Protein AF-A0A1V1STG7-F1 (afdb_monomer_lite)

Radius of gyration: 26.13 Å; chains: 1; bounding box: 53×30×73 Å

Secondary structure (DSSP, 8-state):
-----TT-TT------THHHHHHHHHHHHHHHHIIIIIHHHHHHHHHHHHTTS-TT---SSPP-TTTTTT---GGGT--SS--HHHHHHTS-HHHHHHHHHHHHHHHHHHHHHHHHHHHHHHHHHHHHHHHS--GGG-

pLDDT: mean 75.92, std 12.18, range [45.34, 95.81]

Structure (mmCIF, N/CA/C/O backbone):
data_AF-A0A1V1STG7-F1
#
_entry.id   AF-A0A1V1STG7-F1
#
loop_
_atom_site.group_PDB
_atom_site.id
_atom_site.type_symbol
_atom_site.label_atom_id
_atom_site.label_alt_id
_atom_site.label_comp_id
_atom_site.label_asym_id
_atom_site.label_entity_id
_atom_site.label_seq_id
_atom_site.pdbx_PDB_ins_code
_atom_site.Cartn_x
_atom_site.Cartn_y
_atom_site.Cartn_z
_atom_site.occupancy
_atom_site.B_iso_or_equiv
_atom_site.auth_seq_id
_atom_site.auth_comp_id
_atom_site.auth_asym_id
_atom_site.auth_atom_id
_atom_site.pdbx_PDB_model_num
ATOM 1 N N . MET A 1 1 ? -6.605 -3.778 -31.158 1.00 55.03 1 MET A N 1
ATOM 2 C CA . MET A 1 1 ? -6.316 -5.018 -30.406 1.00 55.03 1 MET A CA 1
ATOM 3 C C . MET A 1 1 ? -6.325 -6.124 -31.440 1.00 55.03 1 MET A C 1
ATOM 5 O O . MET A 1 1 ? -7.404 -6.460 -31.902 1.00 55.03 1 MET A O 1
ATOM 9 N N . ASN A 1 2 ? -5.156 -6.566 -31.910 1.00 59.66 2 ASN A N 1
ATOM 10 C CA . ASN A 1 2 ? -5.096 -7.692 -32.843 1.00 59.66 2 ASN A CA 1
ATOM 11 C C . ASN A 1 2 ? -5.364 -8.954 -32.029 1.00 59.66 2 ASN A C 1
ATOM 13 O O . ASN A 1 2 ? -4.538 -9.385 -31.228 1.00 59.66 2 ASN A O 1
ATOM 17 N N . ILE A 1 3 ? -6.596 -9.432 -32.138 1.00 66.31 3 ILE A N 1
ATOM 18 C CA . ILE A 1 3 ? -7.047 -10.690 -31.562 1.00 66.31 3 ILE A CA 1
ATOM 19 C C . ILE A 1 3 ? -6.341 -11.778 -32.371 1.00 66.31 3 ILE A C 1
ATOM 21 O O . ILE A 1 3 ? -6.249 -11.651 -33.589 1.00 66.31 3 ILE A O 1
ATOM 25 N N . TRP A 1 4 ? -5.794 -12.793 -31.701 1.00 62.25 4 TRP A N 1
ATOM 26 C CA . TRP A 1 4 ? -5.166 -13.931 -32.371 1.00 62.25 4 TRP A CA 1
ATOM 27 C C . TRP A 1 4 ? -6.142 -14.502 -33.409 1.00 62.25 4 TRP A C 1
ATOM 29 O O . TRP A 1 4 ? -7.223 -14.958 -33.033 1.00 62.25 4 TRP A O 1
ATOM 39 N N . ASP A 1 5 ? -5.791 -14.400 -34.695 1.00 70.94 5 ASP A N 1
ATOM 40 C CA . ASP A 1 5 ? -6.588 -14.947 -35.789 1.00 70.94 5 ASP A CA 1
ATOM 41 C C . ASP A 1 5 ? -6.142 -16.399 -36.020 1.00 70.94 5 ASP A C 1
ATOM 43 O O . ASP A 1 5 ? -5.004 -16.630 -36.441 1.00 70.94 5 ASP A O 1
ATOM 47 N N . PRO A 1 6 ? -7.008 -17.398 -35.768 1.00 75.00 6 PRO A N 1
ATOM 48 C CA . PRO A 1 6 ? -6.681 -18.802 -36.003 1.00 75.00 6 PRO A CA 1
ATOM 49 C C . PRO A 1 6 ? -6.309 -19.104 -37.463 1.00 75.00 6 PRO A C 1
ATOM 51 O O . PRO A 1 6 ? -5.743 -20.160 -37.743 1.00 75.00 6 PRO A O 1
ATOM 54 N N . LYS A 1 7 ? -6.659 -18.212 -38.401 1.00 75.94 7 LYS A N 1
ATOM 55 C CA . LYS A 1 7 ? -6.378 -18.356 -39.834 1.00 75.94 7 LYS A CA 1
ATOM 56 C C . LYS A 1 7 ? -4.971 -17.903 -40.221 1.00 75.94 7 LYS A C 1
ATOM 58 O O . LYS A 1 7 ? -4.484 -18.319 -41.269 1.00 75.94 7 LYS A O 1
ATOM 63 N N . GLU A 1 8 ? -4.302 -17.121 -39.377 1.00 74.25 8 GLU A N 1
ATOM 64 C CA . GLU A 1 8 ? -2.944 -16.621 -39.614 1.00 74.25 8 GLU A CA 1
ATOM 65 C C . GLU A 1 8 ? -2.027 -16.943 -38.418 1.00 74.25 8 GLU A C 1
ATOM 67 O O . GLU A 1 8 ? -1.583 -16.057 -37.685 1.00 74.25 8 GLU A O 1
ATOM 72 N N . PRO A 1 9 ? -1.684 -18.230 -38.203 1.00 71.44 9 PRO A N 1
ATOM 73 C CA . PRO A 1 9 ? -0.965 -18.672 -37.004 1.00 71.44 9 PRO A CA 1
ATOM 74 C C . PRO A 1 9 ? 0.459 -18.105 -36.877 1.00 71.44 9 PRO A C 1
ATOM 76 O O . PRO A 1 9 ? 1.040 -18.164 -35.797 1.00 71.44 9 PRO A O 1
ATOM 79 N N . ASN A 1 10 ? 1.021 -17.556 -37.960 1.00 73.50 10 ASN A N 1
ATOM 80 C CA . ASN A 1 10 ? 2.377 -17.003 -37.998 1.00 73.50 10 ASN A CA 1
ATOM 81 C C . ASN A 1 10 ? 2.454 -15.495 -37.716 1.00 73.50 10 ASN A C 1
ATOM 83 O O . ASN A 1 10 ? 3.555 -14.943 -37.675 1.00 73.50 10 ASN A O 1
ATOM 87 N N . THR A 1 11 ? 1.329 -14.806 -37.517 1.00 71.75 11 THR A N 1
ATOM 88 C CA . THR A 1 11 ? 1.360 -13.393 -37.128 1.00 71.75 11 THR A CA 1
ATOM 89 C C . THR A 1 11 ? 1.436 -13.283 -35.611 1.00 71.75 11 THR A C 1
ATOM 91 O O . THR A 1 11 ? 0.475 -13.579 -34.900 1.00 71.75 11 THR A O 1
ATOM 94 N N . LEU A 1 12 ? 2.594 -12.866 -35.095 1.00 67.69 12 LEU A N 1
ATOM 95 C CA . LEU A 1 12 ? 2.730 -12.546 -33.678 1.00 67.69 12 LEU A CA 1
ATOM 96 C C . LEU A 1 12 ? 1.974 -11.240 -33.373 1.00 67.69 12 LEU A C 1
ATOM 98 O O . LEU A 1 12 ? 2.045 -10.301 -34.175 1.00 67.69 12 LEU A O 1
ATOM 102 N N . PRO A 1 13 ? 1.275 -11.140 -32.226 1.00 67.44 13 PRO A N 1
ATOM 103 C CA . PRO A 1 13 ? 0.628 -9.903 -31.810 1.00 67.44 13 PRO A CA 1
ATOM 104 C C . PRO A 1 13 ? 1.674 -8.788 -31.728 1.00 67.44 13 PRO A C 1
ATOM 106 O O . PRO A 1 13 ? 2.581 -8.831 -30.897 1.00 67.44 13 PRO A O 1
ATOM 109 N N . GLN A 1 14 ? 1.581 -7.802 -32.618 1.00 69.25 14 GLN A N 1
ATOM 110 C CA . GLN A 1 14 ? 2.518 -6.685 -32.610 1.00 69.25 14 GLN A CA 1
ATOM 111 C C . GLN A 1 14 ? 2.223 -5.771 -31.418 1.00 69.25 14 GLN A C 1
ATOM 113 O O . GLN A 1 14 ? 1.078 -5.362 -31.211 1.00 69.25 14 GLN A O 1
ATOM 118 N N . TYR A 1 15 ? 3.264 -5.460 -30.639 1.00 64.69 15 TYR A N 1
ATOM 119 C CA . TYR A 1 15 ? 3.195 -4.530 -29.514 1.00 64.69 15 TYR A CA 1
ATOM 120 C C . TYR A 1 15 ? 2.749 -3.153 -30.013 1.00 64.69 15 TYR A C 1
ATOM 122 O O . TYR A 1 15 ? 3.495 -2.459 -30.706 1.00 64.69 15 TYR A O 1
ATOM 130 N N . ASN A 1 16 ? 1.523 -2.761 -29.670 1.00 72.56 16 ASN A N 1
ATOM 131 C CA . ASN A 1 16 ? 1.008 -1.441 -29.992 1.00 72.56 16 ASN A CA 1
ATOM 132 C C . ASN A 1 16 ? 1.249 -0.494 -28.807 1.00 72.56 16 ASN A C 1
ATOM 134 O O . ASN A 1 16 ? 1.033 -0.866 -27.654 1.00 72.56 16 ASN A O 1
ATOM 138 N N . LYS A 1 17 ? 1.657 0.755 -29.069 1.00 68.81 17 LYS A N 1
ATOM 139 C CA . LYS A 1 17 ? 1.912 1.761 -28.016 1.00 68.81 17 LYS A CA 1
ATOM 140 C C . LYS A 1 17 ? 0.677 2.022 -27.141 1.00 68.81 17 LYS A C 1
ATOM 142 O O . LYS A 1 17 ? 0.828 2.352 -25.966 1.00 68.81 17 LYS A O 1
ATOM 147 N N . ASP A 1 18 ? -0.521 1.791 -27.677 1.00 72.25 18 ASP A N 1
ATOM 148 C CA . ASP A 1 18 ? -1.789 1.895 -26.943 1.00 72.25 18 ASP A CA 1
ATOM 149 C C . ASP A 1 18 ? -1.939 0.854 -25.812 1.00 72.25 18 ASP A C 1
ATOM 151 O O . ASP A 1 18 ? -2.729 1.052 -24.887 1.00 72.25 18 ASP A O 1
ATOM 155 N N . ASP A 1 19 ? -1.173 -0.245 -25.826 1.00 73.62 19 ASP A N 1
ATOM 156 C CA . ASP A 1 19 ? -1.215 -1.260 -24.764 1.00 73.62 19 ASP A CA 1
ATOM 157 C C . ASP A 1 19 ? -0.445 -0.835 -23.501 1.00 73.62 19 ASP A C 1
ATOM 159 O O . ASP A 1 19 ? -0.771 -1.291 -22.401 1.00 73.62 19 ASP A O 1
ATOM 163 N N . ALA A 1 20 ? 0.495 0.115 -23.606 1.00 80.69 20 ALA A N 1
ATOM 164 C CA . ALA A 1 20 ? 1.194 0.672 -22.444 1.00 80.69 20 ALA A CA 1
ATOM 165 C C . ALA A 1 20 ? 0.224 1.368 -21.470 1.00 80.69 20 ALA A C 1
ATOM 167 O O . ALA A 1 20 ? 0.356 1.243 -20.250 1.00 80.69 20 ALA A O 1
ATOM 168 N N . TRP A 1 21 ? -0.802 2.044 -22.000 1.00 84.56 21 TRP A N 1
ATOM 169 C CA . TRP A 1 21 ? -1.848 2.671 -21.189 1.00 84.56 21 TRP A CA 1
ATOM 170 C C . TRP A 1 21 ? -2.683 1.640 -20.425 1.00 84.56 21 TRP A C 1
ATOM 172 O O . TRP A 1 21 ? -2.991 1.840 -19.251 1.00 84.56 21 TRP A O 1
ATOM 182 N N . LYS A 1 22 ? -3.005 0.500 -21.050 1.00 83.75 22 LYS A N 1
ATOM 183 C CA . LYS A 1 22 ? -3.698 -0.600 -20.360 1.00 83.75 22 LYS A CA 1
ATOM 184 C C . LYS A 1 22 ? -2.842 -1.166 -19.234 1.00 83.75 22 LYS A C 1
AT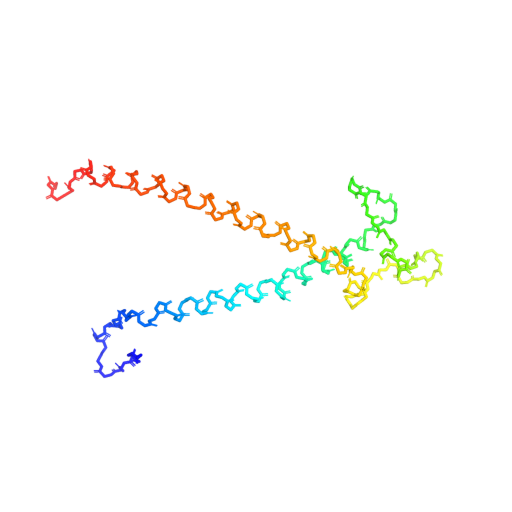OM 186 O O . LYS A 1 22 ? -3.369 -1.411 -18.154 1.00 83.75 22 LYS A O 1
ATOM 191 N N . GLY A 1 23 ? -1.535 -1.317 -19.458 1.00 85.19 23 GLY A N 1
ATOM 192 C CA . GLY A 1 23 ? -0.587 -1.718 -18.417 1.00 85.19 23 GLY A CA 1
ATOM 193 C C . GLY A 1 23 ? -0.604 -0.764 -17.221 1.00 85.19 23 GLY A C 1
ATOM 194 O O . GLY A 1 23 ? -0.722 -1.208 -16.080 1.00 85.19 23 GLY A O 1
ATOM 195 N N . LEU A 1 24 ? -0.589 0.548 -17.476 1.00 87.62 24 LEU A N 1
ATOM 196 C CA . LEU A 1 24 ? -0.712 1.563 -16.426 1.00 87.62 24 LEU A CA 1
ATOM 197 C C . LEU A 1 24 ? -2.049 1.460 -15.674 1.00 87.62 24 LEU A C 1
ATOM 199 O O . LEU A 1 24 ? -2.084 1.571 -14.450 1.00 87.62 24 LEU A O 1
ATOM 203 N N . LEU A 1 25 ? -3.147 1.211 -16.388 1.00 89.88 25 LEU A N 1
ATOM 204 C CA . LEU A 1 25 ? -4.488 1.092 -15.811 1.00 89.88 25 LEU A CA 1
ATOM 205 C C . LEU A 1 25 ? -4.619 -0.157 -14.922 1.00 89.88 25 LEU A C 1
ATOM 207 O O . LEU A 1 25 ? -5.167 -0.087 -13.819 1.00 89.88 25 LEU A O 1
ATOM 211 N N . VAL A 1 26 ? -4.053 -1.285 -15.359 1.00 90.50 26 VAL A N 1
ATOM 212 C CA . VAL A 1 26 ? -3.964 -2.517 -14.561 1.00 90.50 26 VAL A CA 1
ATOM 213 C C . VAL A 1 26 ? -3.112 -2.284 -13.314 1.00 90.50 26 VAL A C 1
ATOM 215 O O . VAL A 1 26 ? -3.534 -2.650 -12.218 1.00 90.50 26 VAL A O 1
ATOM 218 N N . LEU A 1 27 ? -1.961 -1.618 -13.450 1.00 88.88 27 LEU A N 1
ATOM 219 C CA . LEU A 1 27 ? -1.090 -1.282 -12.322 1.00 88.88 27 LEU A CA 1
ATOM 220 C C . LEU A 1 27 ? -1.814 -0.402 -11.290 1.00 88.88 27 LEU A C 1
ATOM 222 O O . LEU A 1 27 ? -1.795 -0.704 -10.098 1.00 88.88 27 LEU A O 1
ATOM 226 N N . LEU A 1 28 ? -2.498 0.657 -11.735 1.00 88.88 28 LEU A N 1
ATOM 227 C CA . LEU A 1 28 ? -3.270 1.540 -10.855 1.00 88.88 28 LEU A CA 1
ATOM 228 C C . LEU A 1 28 ? -4.397 0.794 -10.136 1.00 88.88 28 LEU A C 1
ATOM 230 O O . LEU A 1 28 ? -4.631 1.008 -8.944 1.00 88.88 28 LEU A O 1
ATOM 234 N N . THR A 1 29 ? -5.074 -0.109 -10.843 1.00 90.38 29 THR A N 1
ATOM 235 C CA . THR A 1 29 ? -6.131 -0.941 -10.262 1.00 90.38 29 THR A CA 1
ATOM 236 C C . THR A 1 29 ? -5.558 -1.885 -9.206 1.00 90.38 29 THR A C 1
ATOM 238 O O . THR A 1 29 ? -6.089 -1.956 -8.098 1.00 90.38 29 THR A O 1
ATOM 241 N N . ALA A 1 30 ? -4.434 -2.547 -9.495 1.00 87.75 30 ALA A N 1
ATOM 242 C CA . ALA A 1 30 ? -3.743 -3.418 -8.548 1.00 87.75 30 ALA A CA 1
ATOM 243 C C . ALA A 1 30 ? -3.305 -2.655 -7.287 1.00 87.75 30 ALA A C 1
ATOM 245 O O . ALA A 1 30 ? -3.555 -3.116 -6.173 1.00 87.75 30 ALA A O 1
ATOM 246 N N . LEU A 1 31 ? -2.735 -1.455 -7.440 1.00 85.69 31 LEU A N 1
ATOM 247 C CA . LEU A 1 31 ? -2.361 -0.598 -6.309 1.00 85.69 31 LEU A CA 1
ATOM 248 C C . LEU A 1 31 ? -3.577 -0.176 -5.477 1.00 85.69 31 LEU A C 1
ATOM 250 O O . LEU A 1 31 ? -3.521 -0.186 -4.248 1.00 85.69 31 LEU A O 1
ATOM 254 N N . THR A 1 32 ? -4.691 0.148 -6.131 1.00 84.06 32 THR A N 1
ATOM 255 C CA . THR A 1 32 ? -5.940 0.506 -5.447 1.00 84.06 32 THR A CA 1
ATOM 256 C C . THR A 1 32 ? -6.451 -0.667 -4.612 1.00 84.06 32 THR A C 1
ATOM 258 O O . THR A 1 32 ? -6.727 -0.508 -3.424 1.00 84.06 32 THR A O 1
ATOM 261 N N . VAL A 1 33 ? -6.509 -1.869 -5.186 1.00 86.19 33 VAL A N 1
ATOM 262 C CA . VAL A 1 33 ? -6.904 -3.082 -4.454 1.00 86.19 33 VAL A CA 1
ATOM 263 C C . VAL A 1 33 ? -5.940 -3.359 -3.297 1.00 86.19 33 VAL A C 1
ATOM 265 O O . VAL A 1 33 ? -6.376 -3.654 -2.183 1.00 86.19 33 VAL A O 1
ATOM 268 N N . GLN A 1 34 ? -4.635 -3.195 -3.505 1.00 82.44 34 GLN A N 1
ATOM 269 C CA . GLN A 1 34 ? -3.644 -3.402 -2.454 1.00 82.44 34 GLN A CA 1
ATOM 270 C C . GLN A 1 34 ? -3.885 -2.478 -1.250 1.00 82.44 34 GLN A C 1
ATOM 272 O O . GLN A 1 34 ? -3.912 -2.939 -0.108 1.00 82.44 34 GLN A O 1
ATOM 277 N N . VAL A 1 35 ? -4.099 -1.182 -1.492 1.00 79.56 35 VAL A N 1
ATOM 278 C CA . VAL A 1 35 ? -4.255 -0.178 -0.428 1.00 79.56 35 VAL A CA 1
ATOM 279 C C . VAL A 1 35 ? -5.620 -0.268 0.258 1.00 79.56 35 VAL A C 1
ATOM 281 O O . VAL A 1 35 ? -5.691 -0.127 1.477 1.00 79.56 35 VAL A O 1
ATOM 284 N N . PHE A 1 36 ? -6.698 -0.503 -0.494 1.00 78.44 36 PHE A N 1
ATOM 285 C CA . PHE A 1 36 ? -8.067 -0.449 0.036 1.00 78.44 36 PHE A CA 1
ATOM 286 C C . PHE A 1 36 ? -8.636 -1.797 0.486 1.00 78.44 36 PHE A C 1
ATOM 288 O O . PHE A 1 36 ? -9.596 -1.809 1.254 1.00 78.44 36 PHE A O 1
ATOM 295 N N . LEU A 1 37 ? -8.073 -2.923 0.042 1.00 80.25 37 LEU A N 1
ATOM 296 C CA . LEU A 1 37 ? -8.542 -4.263 0.413 1.00 80.25 37 LEU A CA 1
ATOM 297 C C . LEU A 1 37 ? -7.474 -5.057 1.157 1.00 80.25 37 LEU A C 1
ATOM 299 O O . LEU A 1 37 ? -7.727 -5.514 2.271 1.00 80.25 37 LEU A O 1
ATOM 303 N N . VAL A 1 38 ? -6.276 -5.201 0.588 1.00 83.25 38 VAL A N 1
ATOM 304 C CA . VAL A 1 38 ? -5.258 -6.116 1.134 1.00 83.25 38 VAL A CA 1
ATOM 305 C C . VAL A 1 38 ? -4.676 -5.605 2.448 1.00 83.25 38 VAL A C 1
ATOM 307 O O . VAL A 1 38 ? -4.809 -6.276 3.472 1.00 83.25 38 VAL A O 1
ATOM 310 N N . VAL A 1 39 ? -4.092 -4.401 2.442 1.00 83.94 39 VAL A N 1
ATOM 311 C CA . VAL A 1 39 ? -3.532 -3.762 3.646 1.00 83.94 39 VAL A CA 1
ATOM 312 C C . VAL A 1 39 ? -4.534 -3.769 4.800 1.00 83.94 39 VAL A C 1
ATOM 314 O O . VAL A 1 39 ? -4.180 -4.210 5.896 1.00 83.94 39 VAL A O 1
ATOM 317 N N . PRO A 1 40 ? -5.790 -3.330 4.608 1.00 79.06 40 PRO A N 1
ATOM 318 C CA . PRO A 1 40 ? -6.675 -3.205 5.739 1.00 79.06 40 PRO A CA 1
ATOM 319 C C . PRO A 1 40 ? -7.215 -4.551 6.234 1.00 79.06 40 PRO A C 1
ATOM 321 O O . PRO A 1 40 ? -7.386 -4.720 7.441 1.00 79.06 40 PRO A O 1
ATOM 324 N N . THR A 1 41 ? -7.364 -5.543 5.355 1.00 82.88 41 THR A N 1
ATOM 325 C CA . THR A 1 41 ? -7.669 -6.924 5.7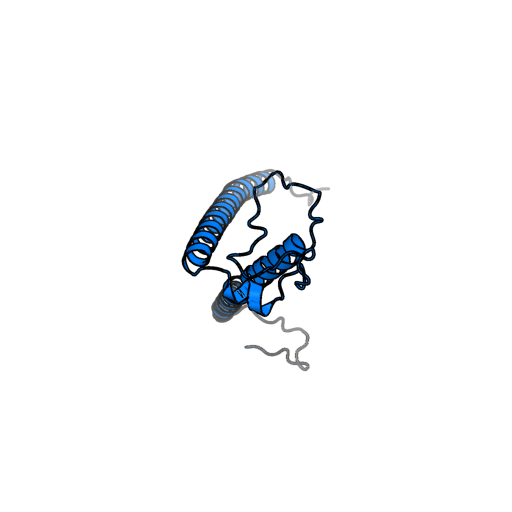61 1.00 82.88 41 THR A CA 1
ATOM 326 C C . THR A 1 41 ? -6.542 -7.516 6.606 1.00 82.88 41 THR A C 1
ATOM 328 O O . THR A 1 41 ? -6.806 -8.097 7.657 1.00 82.88 41 THR A O 1
ATOM 331 N N . GLN A 1 42 ? -5.281 -7.323 6.204 1.00 84.06 42 GLN A N 1
ATOM 332 C CA . GLN A 1 42 ? -4.123 -7.819 6.954 1.00 84.06 42 GLN A CA 1
ATOM 333 C C . GLN A 1 42 ? -4.030 -7.205 8.353 1.00 84.06 42 GLN A C 1
ATOM 335 O O . GLN A 1 42 ? -3.750 -7.921 9.313 1.00 84.06 42 GLN A O 1
ATOM 340 N N . VAL A 1 43 ? -4.311 -5.904 8.487 1.00 82.06 43 VAL A N 1
ATOM 341 C CA . VAL A 1 43 ? -4.322 -5.206 9.785 1.00 82.06 43 VAL A CA 1
ATOM 342 C C . VAL A 1 43 ? -5.407 -5.751 10.709 1.00 82.06 43 VAL A C 1
ATOM 344 O O . VAL A 1 43 ? -5.158 -5.947 11.898 1.00 82.06 43 VAL A O 1
ATOM 347 N N . ILE A 1 44 ? -6.612 -6.014 10.190 1.00 80.06 44 ILE A N 1
ATOM 348 C CA . ILE A 1 44 ? -7.656 -6.643 11.006 1.00 80.06 44 ILE A CA 1
ATOM 349 C C . ILE A 1 44 ? -7.227 -8.044 11.428 1.00 80.06 44 ILE A C 1
ATOM 351 O O . ILE A 1 44 ? -7.356 -8.391 12.597 1.00 80.06 44 ILE A O 1
ATOM 355 N N . LEU A 1 45 ? -6.728 -8.842 10.485 1.00 84.12 45 LEU A N 1
ATOM 356 C CA . LEU A 1 45 ? -6.361 -10.228 10.735 1.00 84.12 45 LEU A CA 1
ATOM 357 C C . LEU A 1 45 ? -5.280 -10.320 11.817 1.00 84.12 45 LEU A C 1
ATOM 359 O O . LEU A 1 45 ? -5.448 -11.064 12.777 1.00 84.12 45 LEU A O 1
ATOM 363 N N . THR A 1 46 ? -4.231 -9.499 11.720 1.00 82.44 46 THR A N 1
ATOM 364 C CA . THR A 1 46 ? -3.188 -9.414 12.757 1.00 82.44 46 THR A CA 1
ATOM 365 C C . THR A 1 46 ? -3.740 -8.941 14.099 1.00 82.44 46 THR A C 1
ATOM 367 O O . THR A 1 46 ? -3.322 -9.453 15.131 1.00 82.44 46 THR A O 1
ATOM 370 N N . ARG A 1 47 ? -4.717 -8.024 14.124 1.00 78.94 47 ARG A N 1
ATOM 371 C CA . ARG A 1 47 ? -5.397 -7.618 15.369 1.00 78.94 47 ARG A CA 1
ATOM 372 C C . ARG A 1 47 ? -6.223 -8.736 15.998 1.00 78.94 47 ARG A C 1
ATOM 374 O O . ARG A 1 47 ? -6.180 -8.895 17.212 1.00 78.94 47 ARG A O 1
ATOM 381 N N . VAL A 1 48 ? -6.961 -9.500 15.196 1.00 77.69 48 VAL A N 1
ATOM 382 C CA . VAL A 1 48 ? -7.735 -10.655 15.676 1.00 77.69 48 VAL A CA 1
ATOM 383 C C . VAL A 1 48 ? -6.788 -11.738 16.194 1.00 77.69 48 VAL A C 1
ATOM 385 O O . VAL A 1 48 ? -6.985 -12.245 17.291 1.00 77.69 48 VAL A O 1
ATOM 388 N N . GLN A 1 49 ? -5.714 -12.034 15.463 1.00 82.12 49 GLN A N 1
ATOM 389 C CA . GLN A 1 49 ? -4.681 -12.980 15.895 1.00 82.12 49 GLN A CA 1
ATOM 390 C C . GLN A 1 49 ? -4.015 -12.550 17.203 1.00 82.12 49 GLN A C 1
ATOM 392 O O . GLN A 1 49 ? -3.862 -13.366 18.103 1.00 82.12 49 GLN A O 1
ATOM 397 N N . ALA A 1 50 ? -3.697 -11.263 17.347 1.00 77.19 50 ALA A N 1
ATOM 398 C CA . ALA A 1 50 ? -3.144 -10.726 18.585 1.00 77.19 50 ALA A CA 1
ATOM 399 C C . ALA A 1 50 ? -4.128 -10.799 19.769 1.00 77.19 50 ALA A C 1
ATOM 401 O O . ALA A 1 50 ? -3.686 -10.814 20.911 1.00 77.19 50 ALA A O 1
ATOM 402 N N . SER A 1 51 ? -5.444 -10.893 19.525 1.00 74.69 51 SER A N 1
ATOM 403 C CA . SER A 1 51 ? -6.429 -11.124 20.596 1.00 74.69 51 SER A CA 1
ATOM 404 C C . SER A 1 51 ? -6.451 -12.561 21.124 1.00 74.69 51 SER A C 1
ATOM 406 O O . SER A 1 51 ? -7.008 -12.790 22.186 1.00 74.69 51 SER A O 1
ATOM 408 N N . PHE A 1 52 ? -5.848 -13.519 20.413 1.00 76.38 52 PHE A N 1
ATOM 409 C CA . PHE A 1 52 ? -5.739 -14.910 20.869 1.00 76.38 52 PHE A CA 1
ATOM 410 C C . PHE A 1 52 ? -4.494 -15.179 21.718 1.00 76.38 52 PHE A C 1
ATOM 412 O O . PHE A 1 52 ? -4.270 -16.321 22.115 1.00 76.38 52 PHE A O 1
ATOM 419 N N . LEU A 1 53 ? -3.661 -14.165 21.964 1.00 77.69 53 LEU A N 1
ATOM 420 C CA . LEU A 1 53 ? -2.493 -14.334 22.817 1.00 77.69 53 LEU A CA 1
ATOM 421 C C . LEU A 1 53 ? -2.948 -14.647 24.260 1.00 77.69 53 LEU A C 1
ATOM 423 O O . LEU A 1 53 ? -3.848 -13.956 24.747 1.00 77.69 53 LEU A O 1
ATOM 427 N N . PRO A 1 54 ? -2.358 -15.650 24.940 1.00 73.38 54 PRO A N 1
ATOM 428 C CA . PRO A 1 54 ? -2.689 -15.961 26.329 1.00 73.38 54 PRO A CA 1
ATOM 429 C C . PRO A 1 54 ? -2.511 -14.754 27.255 1.00 73.38 54 PRO A C 1
ATOM 431 O O . PRO A 1 54 ? -1.597 -13.948 27.074 1.00 73.38 54 PRO A O 1
ATOM 434 N N . GLU A 1 55 ? -3.375 -14.630 28.267 1.00 67.19 55 GLU A N 1
ATOM 435 C CA . GLU A 1 55 ? -3.332 -13.500 29.205 1.00 67.19 55 GLU A CA 1
ATOM 436 C C . GLU A 1 55 ? -2.041 -13.495 30.048 1.00 67.19 55 GLU A C 1
ATOM 438 O O . GLU A 1 55 ? -1.557 -12.419 30.416 1.00 67.19 55 GLU A O 1
ATOM 443 N N . GLU A 1 56 ? -1.463 -14.676 30.289 1.00 68.19 56 GLU A N 1
ATOM 444 C CA . GLU A 1 56 ? -0.218 -14.889 31.039 1.00 68.19 56 GLU A CA 1
ATOM 445 C C . GLU A 1 56 ? 1.069 -14.415 30.334 1.00 68.19 56 GLU A C 1
ATOM 447 O O . GLU A 1 56 ? 2.061 -14.175 31.023 1.00 68.19 56 GLU A O 1
ATOM 452 N N . ASP A 1 57 ? 1.063 -14.211 29.010 1.00 69.31 57 ASP A N 1
ATOM 453 C CA . ASP A 1 57 ? 2.269 -13.849 28.250 1.00 69.31 57 ASP A CA 1
ATOM 454 C C . ASP A 1 57 ? 2.270 -12.370 27.830 1.00 69.31 57 ASP A C 1
ATOM 456 O O . ASP A 1 57 ? 1.476 -11.930 26.992 1.00 69.31 57 ASP A O 1
ATOM 460 N N . ASP A 1 58 ? 3.193 -11.577 28.379 1.00 66.00 58 ASP A N 1
ATOM 461 C CA . ASP A 1 58 ? 3.373 -10.174 27.990 1.00 66.00 58 ASP A CA 1
ATOM 462 C C . ASP A 1 58 ? 4.177 -10.024 26.690 1.00 66.00 58 ASP A C 1
ATOM 464 O O . ASP A 1 58 ? 5.204 -10.666 26.461 1.00 66.00 58 ASP A O 1
ATOM 468 N N . THR A 1 59 ? 3.725 -9.122 25.818 1.00 72.56 59 THR A N 1
ATOM 469 C CA . THR A 1 59 ? 4.387 -8.846 24.541 1.00 72.56 59 THR A CA 1
ATOM 470 C C . THR A 1 59 ? 5.495 -7.808 24.701 1.00 72.56 59 THR A C 1
ATOM 472 O O . THR A 1 59 ? 5.298 -6.765 25.317 1.00 72.56 59 THR A O 1
ATOM 475 N N . ILE A 1 60 ? 6.645 -8.035 24.047 1.00 76.88 60 ILE A N 1
ATOM 476 C CA . ILE A 1 60 ? 7.775 -7.077 23.994 1.00 76.88 60 ILE A CA 1
ATOM 477 C C . ILE A 1 60 ? 7.312 -5.688 23.526 1.00 76.88 60 ILE A C 1
ATOM 479 O O . ILE A 1 60 ? 7.798 -4.661 23.996 1.00 76.88 60 ILE A O 1
ATOM 483 N N . VAL A 1 61 ? 6.366 -5.657 22.584 1.00 73.06 61 VAL A N 1
ATOM 484 C CA . VAL A 1 61 ? 5.694 -4.428 22.158 1.00 73.06 61 VAL A CA 1
ATOM 485 C C . VAL A 1 61 ? 4.393 -4.301 22.947 1.00 73.06 61 VAL A C 1
ATOM 487 O O . VAL A 1 61 ? 3.566 -5.207 22.845 1.00 73.06 61 VAL A O 1
ATOM 490 N N . PRO A 1 62 ? 4.164 -3.204 23.689 1.00 68.19 62 PRO A N 1
ATOM 491 C CA . PRO A 1 62 ? 2.955 -3.038 24.485 1.00 68.19 62 PRO A CA 1
ATOM 492 C C . PRO A 1 62 ? 1.716 -3.067 23.586 1.00 68.19 62 PRO A C 1
ATOM 494 O O . PRO A 1 62 ? 1.558 -2.246 22.677 1.00 68.19 62 PRO A O 1
ATOM 497 N N . PHE A 1 63 ? 0.852 -4.046 23.837 1.00 66.00 63 PHE A N 1
ATOM 498 C CA . PHE A 1 63 ? -0.365 -4.286 23.078 1.00 66.00 63 PHE A CA 1
ATOM 499 C C . PHE A 1 63 ? -1.591 -3.778 23.842 1.00 66.00 63 PHE A C 1
ATOM 501 O O . PHE A 1 63 ? -1.745 -4.047 25.032 1.00 66.00 63 PHE A O 1
ATOM 508 N N . ASP A 1 64 ? -2.493 -3.064 23.162 1.00 70.75 64 ASP A N 1
ATOM 509 C CA . ASP A 1 64 ? -3.776 -2.670 23.756 1.00 70.75 64 ASP A CA 1
ATOM 510 C C . ASP A 1 64 ? -4.728 -3.873 23.802 1.00 70.75 64 ASP A C 1
ATOM 512 O O . ASP A 1 64 ? -5.514 -4.101 22.880 1.00 70.75 64 ASP A O 1
ATOM 516 N N . ARG A 1 65 ? -4.653 -4.629 24.903 1.00 67.12 65 ARG A N 1
ATOM 517 C CA 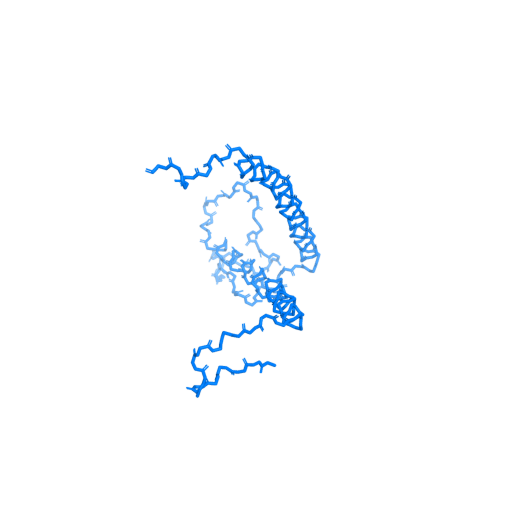. ARG A 1 65 ? -5.483 -5.816 25.171 1.00 67.12 65 ARG A CA 1
ATOM 518 C C . ARG A 1 65 ? -6.978 -5.499 25.289 1.00 67.12 65 ARG A C 1
ATOM 520 O O . ARG A 1 65 ? -7.807 -6.370 25.054 1.00 67.12 65 ARG A O 1
ATOM 527 N N . SER A 1 66 ? -7.341 -4.252 25.598 1.00 65.62 66 SER A N 1
ATOM 528 C CA . SER A 1 66 ? -8.745 -3.828 25.693 1.00 65.62 66 SER A CA 1
ATOM 529 C C . SER A 1 66 ? -9.374 -3.511 24.328 1.00 65.62 66 SER A C 1
ATOM 531 O O . SER A 1 66 ? -10.600 -3.393 24.220 1.00 65.62 66 SER A O 1
ATOM 533 N N . PHE A 1 67 ? -8.542 -3.328 23.290 1.00 65.31 67 PHE A N 1
ATOM 534 C CA . PHE A 1 67 ? -8.909 -2.819 21.963 1.00 65.31 67 PHE A CA 1
ATOM 535 C C . PHE A 1 67 ? -9.883 -1.628 22.019 1.00 65.31 67 PHE A C 1
ATOM 537 O O . PHE A 1 67 ? -10.887 -1.590 21.296 1.00 65.31 67 PHE A O 1
ATOM 544 N N . GLY A 1 68 ? -9.606 -0.657 22.894 1.00 61.88 68 GLY A N 1
ATOM 545 C CA . GLY A 1 68 ? -10.478 0.497 23.128 1.00 61.88 68 GLY A CA 1
ATOM 546 C C . GLY A 1 68 ? -11.765 0.179 23.901 1.00 61.88 68 GLY A C 1
ATOM 547 O O . GLY A 1 68 ? -12.806 0.773 23.614 1.00 61.88 68 GLY A O 1
ATOM 548 N N . GLY A 1 69 ? -11.712 -0.761 24.851 1.00 60.91 69 GLY A N 1
ATOM 549 C CA . GLY A 1 69 ? -12.830 -1.126 25.736 1.00 60.91 69 GLY A CA 1
ATOM 550 C C . GLY A 1 69 ? -13.885 -2.040 25.104 1.00 60.91 69 GLY A C 1
ATOM 551 O O . GLY A 1 69 ? -15.036 -2.040 25.533 1.00 60.91 69 GLY A O 1
ATOM 552 N N . LYS A 1 70 ? -13.526 -2.776 24.046 1.00 57.06 70 LYS A N 1
ATOM 553 C CA . LYS A 1 70 ? -14.431 -3.678 23.307 1.00 57.06 70 LYS A CA 1
ATOM 554 C C . LYS A 1 70 ? -14.191 -5.159 23.601 1.00 57.06 70 LYS A C 1
ATOM 556 O O . LYS A 1 70 ? -15.003 -5.980 23.180 1.00 57.06 70 LYS A O 1
ATOM 561 N N . VAL A 1 71 ? -13.106 -5.491 24.300 1.00 56.16 71 VAL A N 1
ATOM 562 C CA . VAL A 1 71 ? -12.828 -6.846 24.787 1.00 56.16 71 VAL A CA 1
ATOM 563 C C . VAL A 1 71 ? -13.003 -6.851 26.292 1.00 56.16 71 VAL A C 1
ATOM 565 O O . VAL A 1 71 ? -12.248 -6.205 27.014 1.00 56.16 71 VAL A O 1
ATOM 568 N N . GLU A 1 72 ? -14.030 -7.555 26.749 1.00 57.81 72 GLU A N 1
ATOM 569 C CA . GLU A 1 72 ? -14.164 -7.912 28.155 1.00 57.81 72 GLU A CA 1
ATOM 570 C C . GLU A 1 72 ? -13.303 -9.160 28.416 1.00 57.81 72 GLU A C 1
ATOM 572 O O . GLU A 1 72 ? -13.375 -10.105 27.618 1.00 57.81 72 GLU A O 1
ATOM 577 N N . PRO A 1 73 ? -12.486 -9.172 29.488 1.00 55.19 73 PRO A N 1
ATOM 578 C CA . PRO A 1 73 ? -11.645 -10.313 29.844 1.00 55.19 73 PRO A CA 1
ATOM 579 C C . PRO A 1 73 ? -12.449 -11.614 29.923 1.00 55.19 73 PRO A C 1
ATOM 581 O O . PRO A 1 73 ? -13.592 -11.615 30.393 1.00 55.19 73 PRO A O 1
ATOM 584 N N . ALA A 1 74 ? -11.851 -12.741 29.527 1.00 54.88 74 ALA A N 1
ATOM 585 C CA . ALA A 1 74 ? -12.514 -14.047 29.632 1.00 54.88 74 ALA A CA 1
ATOM 586 C C . ALA A 1 74 ? -12.887 -14.382 31.093 1.00 54.88 74 ALA A C 1
ATOM 588 O O . ALA A 1 74 ? -13.880 -15.060 31.354 1.00 54.88 74 ALA A O 1
ATOM 589 N N . ILE A 1 75 ? -12.144 -13.809 32.047 1.00 49.72 75 ILE A N 1
ATOM 590 C CA . ILE A 1 75 ? -12.351 -13.915 33.497 1.00 49.72 75 ILE A CA 1
ATOM 591 C C . ILE A 1 75 ? -13.726 -13.369 33.945 1.00 49.72 75 ILE A C 1
ATOM 593 O O . ILE A 1 75 ? -14.268 -13.841 34.941 1.00 49.72 75 ILE A O 1
ATOM 597 N N . VAL A 1 76 ? -14.333 -12.424 33.211 1.00 52.84 76 VAL A N 1
ATOM 598 C CA . VAL A 1 76 ? -15.660 -11.849 33.537 1.00 52.84 76 VAL A CA 1
ATOM 599 C C . VAL A 1 76 ? -16.804 -12.398 32.671 1.00 52.84 76 VAL A C 1
ATOM 601 O O . VAL A 1 76 ? -17.900 -11.843 32.670 1.00 52.84 76 VAL A O 1
ATOM 604 N N . GLY A 1 77 ? -16.583 -13.499 31.940 1.00 49.75 77 GLY A N 1
ATOM 605 C CA . GLY A 1 77 ? -17.597 -14.111 31.067 1.00 49.75 77 GLY A CA 1
ATOM 606 C C . GLY A 1 77 ? -17.718 -13.463 29.681 1.00 49.75 77 GLY A C 1
ATOM 607 O O . GLY A 1 77 ? -18.644 -13.774 28.929 1.00 49.75 77 GLY A O 1
ATOM 608 N N . GLY A 1 78 ? -16.781 -12.577 29.331 1.00 59.09 78 GLY A N 1
ATOM 609 C CA . GLY A 1 78 ? -16.646 -11.999 27.998 1.00 59.09 78 GLY A CA 1
ATOM 610 C C . GLY A 1 78 ? -16.059 -12.992 26.990 1.00 59.09 78 GLY A C 1
ATOM 611 O O . GLY A 1 78 ? -15.451 -13.997 27.349 1.00 59.09 78 GLY A O 1
ATOM 612 N N . LYS A 1 79 ? -16.215 -12.712 25.689 1.00 58.88 79 LYS A N 1
ATOM 613 C CA . LYS A 1 79 ? -15.725 -13.604 24.620 1.00 58.88 79 LYS A CA 1
ATOM 614 C C . LYS A 1 79 ? -14.196 -13.734 24.577 1.00 58.88 79 LYS A C 1
ATOM 616 O O . LYS A 1 79 ? -13.725 -14.640 23.909 1.00 58.88 79 LYS A O 1
ATOM 621 N N . GLY A 1 80 ? -13.424 -12.858 25.228 1.00 58.84 80 GLY A N 1
ATOM 622 C CA . GLY A 1 80 ? -11.954 -12.925 25.266 1.00 58.84 80 GLY A CA 1
ATOM 623 C C . GLY A 1 80 ? -11.233 -12.652 23.934 1.00 58.84 80 GLY A C 1
ATOM 624 O O . GLY A 1 80 ? -10.027 -12.459 23.938 1.00 58.84 80 GLY A O 1
ATOM 625 N N . TYR A 1 81 ? -11.944 -12.578 22.801 1.00 59.50 81 TYR A N 1
ATOM 626 C CA . TYR A 1 81 ? -11.389 -12.286 21.473 1.00 59.50 81 TYR A CA 1
ATOM 627 C C . TYR A 1 81 ? -12.199 -11.218 20.726 1.00 59.50 81 TYR A C 1
ATOM 629 O O . TYR A 1 81 ? -13.402 -11.039 20.946 1.00 59.50 81 TYR A O 1
ATOM 637 N N . VAL A 1 82 ? -11.547 -10.518 19.791 1.00 63.06 82 VAL A N 1
ATOM 638 C CA . VAL A 1 82 ? -12.194 -9.504 18.941 1.00 63.06 82 VAL A CA 1
ATOM 639 C C . VAL A 1 82 ? -12.719 -10.145 17.662 1.00 63.06 82 VAL A C 1
ATOM 641 O O . VAL A 1 82 ? -11.995 -10.840 16.955 1.00 63.06 82 VAL A O 1
ATOM 644 N N . ASN A 1 83 ? -13.970 -9.857 17.303 1.00 68.19 83 ASN A N 1
ATOM 645 C CA . ASN A 1 83 ? -14.534 -10.292 16.029 1.00 68.19 83 ASN A CA 1
ATOM 646 C C . ASN A 1 83 ? -14.105 -9.358 14.878 1.00 68.19 83 ASN A C 1
ATOM 648 O O . ASN A 1 83 ? -13.929 -8.155 15.074 1.00 68.19 83 ASN A O 1
ATOM 652 N N . MET A 1 84 ? -13.996 -9.871 13.649 1.00 66.06 84 MET A N 1
ATOM 653 C CA . MET A 1 84 ? -13.437 -9.142 12.492 1.00 66.06 84 MET A CA 1
ATOM 654 C C . MET A 1 84 ? -14.116 -7.774 12.238 1.00 66.06 84 MET A C 1
ATOM 656 O O . MET A 1 84 ? -13.455 -6.783 11.926 1.00 66.06 84 MET A O 1
ATOM 660 N N . LYS A 1 85 ? -15.443 -7.686 12.437 1.00 66.62 85 LYS A N 1
ATOM 661 C CA . LYS A 1 85 ? -16.215 -6.432 12.306 1.00 66.62 85 LYS A CA 1
ATOM 662 C C . LYS A 1 85 ? -15.912 -5.410 13.407 1.00 66.62 85 LYS A C 1
ATOM 664 O O . LYS A 1 85 ? -15.909 -4.208 13.135 1.00 66.62 85 LYS A O 1
ATOM 669 N N . ASP A 1 86 ? -15.657 -5.870 14.626 1.00 62.12 86 ASP A N 1
ATOM 670 C CA . ASP A 1 86 ? -15.383 -5.000 15.772 1.00 62.12 86 ASP A CA 1
ATOM 671 C C . ASP A 1 86 ? -13.933 -4.505 15.758 1.00 62.12 86 ASP A C 1
ATOM 673 O O . ASP A 1 86 ? -13.684 -3.339 16.063 1.00 62.12 86 ASP A O 1
ATOM 677 N N . ALA A 1 87 ? -12.997 -5.329 15.273 1.00 66.50 87 ALA A N 1
ATOM 678 C CA . ALA A 1 87 ? -11.610 -4.935 15.014 1.00 66.50 87 ALA A CA 1
ATOM 679 C C . ALA A 1 87 ? -11.498 -3.817 13.961 1.00 66.50 87 ALA A C 1
ATOM 681 O O . ALA A 1 87 ? -10.645 -2.937 14.081 1.00 66.50 87 ALA A O 1
ATOM 682 N N . TRP A 1 88 ? -12.376 -3.821 12.950 1.00 65.50 88 TRP A N 1
ATOM 683 C CA . TRP A 1 88 ? -12.450 -2.744 11.958 1.00 65.50 88 TRP A CA 1
ATOM 684 C C . TRP A 1 88 ? -12.972 -1.436 12.554 1.00 65.50 88 TRP A C 1
ATOM 686 O O . TRP A 1 88 ? -12.420 -0.368 12.297 1.00 65.50 88 TRP A O 1
ATOM 696 N N . LYS A 1 89 ? -14.035 -1.507 13.368 1.00 66.06 89 LYS A N 1
ATOM 697 C CA . LYS A 1 89 ? -14.639 -0.323 13.998 1.00 66.06 89 LYS A CA 1
ATOM 698 C C . LYS A 1 89 ? -13.776 0.275 15.109 1.00 66.06 89 LYS A C 1
ATOM 700 O O . LYS A 1 89 ? -13.851 1.482 15.323 1.00 66.06 89 LYS A O 1
ATOM 705 N N . SER A 1 90 ? -12.972 -0.531 15.803 1.00 65.44 90 SER A N 1
ATOM 706 C CA . SER A 1 90 ? -12.082 -0.055 16.870 1.00 65.44 90 SER A CA 1
ATOM 707 C C . SER A 1 90 ? -10.832 0.661 16.346 1.00 65.44 90 SER A C 1
ATOM 709 O O . SER A 1 90 ? -10.132 1.323 17.114 1.00 65.44 90 SER A O 1
ATOM 711 N N . PHE A 1 91 ? -10.533 0.581 15.044 1.00 66.00 91 PHE A N 1
ATOM 712 C CA . PHE A 1 91 ? -9.391 1.284 14.471 1.00 66.00 91 PHE A CA 1
ATOM 713 C C . PHE A 1 91 ? -9.731 2.749 14.175 1.00 66.00 91 PHE A C 1
ATOM 715 O O . PHE A 1 91 ? -10.498 3.071 13.265 1.00 66.00 91 PHE A O 1
ATOM 722 N N . SER A 1 92 ? -9.138 3.664 14.946 1.00 73.75 92 SER A N 1
ATOM 723 C CA . SER A 1 92 ? -9.370 5.098 14.768 1.00 73.75 92 SER A CA 1
ATOM 724 C C . SER A 1 92 ? -8.922 5.586 13.380 1.00 73.75 92 SER A C 1
ATOM 726 O O . SER A 1 92 ? -7.920 5.127 12.822 1.00 73.75 92 SER A O 1
ATOM 728 N N . ARG A 1 93 ? -9.616 6.595 12.835 1.00 72.00 93 ARG A N 1
ATOM 729 C CA . ARG A 1 93 ? -9.219 7.255 11.574 1.00 72.00 93 ARG A CA 1
ATOM 730 C C . ARG A 1 93 ? -7.813 7.869 11.652 1.00 72.00 93 ARG A C 1
ATOM 732 O O . ARG A 1 93 ? -7.103 7.902 10.652 1.00 72.00 93 ARG A O 1
ATOM 739 N N . ALA A 1 94 ? -7.378 8.308 12.835 1.00 78.75 94 ALA A N 1
ATOM 740 C CA . ALA A 1 94 ? -6.025 8.820 13.046 1.00 78.75 94 ALA A CA 1
ATOM 741 C C . ALA A 1 94 ? -4.959 7.721 12.873 1.00 78.75 94 ALA A C 1
ATOM 743 O O . ALA A 1 94 ? -3.908 7.967 12.275 1.00 78.75 94 ALA A O 1
ATOM 744 N N . SER A 1 95 ? -5.249 6.502 13.338 1.00 76.44 95 SER A N 1
ATOM 745 C CA . SER A 1 95 ? -4.385 5.333 13.151 1.00 76.44 95 SER A CA 1
ATOM 746 C C . SER A 1 95 ? -4.286 4.942 11.672 1.00 76.44 95 SER A C 1
ATOM 748 O O . SER A 1 95 ? -3.186 4.664 11.197 1.00 76.44 95 SER A O 1
ATOM 750 N N . TRP A 1 96 ? -5.390 5.026 10.916 1.00 79.31 96 TRP A N 1
ATOM 751 C CA . TRP A 1 96 ? -5.396 4.823 9.458 1.00 79.31 96 TRP A CA 1
ATOM 752 C C . TRP A 1 96 ? -4.463 5.785 8.727 1.00 79.31 96 TRP A C 1
ATOM 754 O O . TRP A 1 96 ? -3.646 5.361 7.914 1.00 79.31 96 TRP A O 1
ATOM 764 N N . VAL A 1 97 ? -4.536 7.079 9.043 1.00 81.50 97 VAL A N 1
ATOM 765 C CA . VAL A 1 97 ? -3.689 8.091 8.396 1.00 81.50 97 VAL A CA 1
ATOM 766 C C . VAL A 1 97 ? -2.209 7.851 8.696 1.00 81.50 97 VAL A C 1
ATOM 768 O O . VAL A 1 97 ? -1.374 7.989 7.802 1.00 81.50 97 VAL A O 1
ATOM 771 N N . ARG A 1 98 ? -1.857 7.474 9.934 1.00 85.00 98 ARG A N 1
ATOM 772 C CA . ARG A 1 98 ? -0.465 7.128 10.275 1.00 85.00 98 ARG A CA 1
ATOM 773 C C . ARG A 1 98 ? 0.012 5.896 9.516 1.00 85.00 98 ARG A C 1
ATOM 775 O O . ARG A 1 98 ? 1.123 5.920 8.994 1.00 85.00 98 ARG A O 1
ATOM 782 N N . LEU A 1 99 ? -0.829 4.868 9.423 1.00 81.94 99 LEU A N 1
ATOM 783 C CA . LEU A 1 99 ? -0.516 3.647 8.690 1.00 81.94 99 LEU A CA 1
ATOM 784 C C . LEU A 1 99 ? -0.266 3.945 7.208 1.00 81.94 99 LEU A C 1
ATOM 786 O O . LEU A 1 99 ? 0.780 3.583 6.681 1.00 81.94 99 LEU A O 1
ATOM 790 N N . ILE A 1 100 ? -1.172 4.679 6.558 1.00 83.62 100 ILE A N 1
ATOM 791 C CA . ILE A 1 100 ? -1.025 5.065 5.149 1.00 83.62 100 ILE A CA 1
ATOM 792 C C . ILE A 1 100 ? 0.260 5.875 4.946 1.00 83.62 100 ILE A C 1
ATOM 794 O O . ILE A 1 100 ? 1.023 5.586 4.030 1.00 83.62 100 ILE A O 1
ATOM 798 N N . LYS A 1 101 ? 0.564 6.840 5.826 1.00 86.19 101 LYS A N 1
ATOM 799 C CA . LYS A 1 101 ? 1.823 7.604 5.755 1.00 86.19 101 LYS A CA 1
ATOM 800 C C . LYS A 1 101 ? 3.060 6.711 5.864 1.00 86.19 101 LYS A C 1
ATOM 802 O O . LYS A 1 101 ? 4.033 6.953 5.154 1.00 86.19 101 LYS A O 1
ATOM 807 N N . LEU A 1 102 ? 3.042 5.709 6.744 1.00 86.94 102 LEU A N 1
ATOM 808 C CA . LEU A 1 102 ? 4.137 4.749 6.873 1.00 86.94 102 LEU A CA 1
ATOM 809 C C . LEU A 1 102 ? 4.311 3.944 5.579 1.00 86.94 102 LEU A C 1
ATOM 811 O O . LEU A 1 102 ? 5.419 3.889 5.054 1.00 86.94 102 LEU A O 1
ATOM 815 N N . TYR A 1 103 ? 3.224 3.399 5.028 1.00 82.94 103 TYR A N 1
ATOM 816 C CA . TYR A 1 103 ? 3.264 2.653 3.767 1.00 82.94 103 TYR A CA 1
ATOM 817 C C . TYR A 1 103 ? 3.754 3.504 2.596 1.00 82.94 103 TYR A C 1
ATOM 819 O O . TYR A 1 103 ? 4.563 3.030 1.807 1.00 82.94 103 TYR A O 1
ATOM 827 N N . VAL A 1 104 ? 3.333 4.769 2.507 1.00 86.62 104 VAL A N 1
ATOM 828 C CA . VAL A 1 104 ? 3.831 5.700 1.484 1.00 86.62 104 VAL A CA 1
ATOM 829 C C . VAL A 1 104 ? 5.339 5.908 1.624 1.00 86.62 104 VAL A C 1
ATOM 831 O O . VAL A 1 104 ? 6.052 5.848 0.627 1.00 86.62 104 VAL A O 1
ATOM 834 N N . LYS A 1 105 ? 5.856 6.101 2.845 1.00 88.69 105 LYS A N 1
ATOM 835 C CA . LYS A 1 105 ? 7.307 6.221 3.068 1.00 88.69 105 LYS A CA 1
ATOM 836 C C . LYS A 1 105 ? 8.053 4.955 2.652 1.00 88.69 105 LYS A C 1
ATOM 838 O O . LYS A 1 105 ? 9.059 5.062 1.960 1.00 88.69 105 LYS A O 1
ATOM 843 N N . ILE A 1 106 ? 7.556 3.782 3.049 1.00 88.12 106 ILE A N 1
ATOM 844 C CA . ILE A 1 106 ? 8.150 2.492 2.673 1.00 88.12 106 ILE A CA 1
ATOM 845 C C . ILE A 1 106 ? 8.161 2.353 1.151 1.00 88.12 106 ILE A C 1
ATOM 847 O O . ILE A 1 106 ? 9.211 2.084 0.582 1.00 88.12 106 ILE A O 1
ATOM 851 N N . PHE A 1 107 ? 7.035 2.620 0.488 1.00 87.06 107 PHE A N 1
ATOM 852 C CA . PHE A 1 107 ? 6.923 2.556 -0.966 1.00 87.06 107 PHE A CA 1
ATOM 853 C C . PHE A 1 107 ? 7.933 3.472 -1.662 1.00 87.06 107 PHE A C 1
ATOM 855 O O . PHE A 1 107 ? 8.644 3.024 -2.557 1.00 87.06 107 PHE A O 1
ATOM 862 N N . LEU A 1 108 ? 8.053 4.729 -1.223 1.00 90.25 108 LEU A N 1
ATOM 863 C CA . LEU A 1 108 ? 9.028 5.670 -1.781 1.00 90.25 108 LEU A CA 1
ATOM 864 C C . LEU A 1 108 ? 10.469 5.175 -1.611 1.00 90.25 108 LEU A C 1
ATOM 866 O O . LEU A 1 108 ? 11.259 5.281 -2.546 1.00 90.25 108 LEU A O 1
ATOM 870 N N . ILE A 1 109 ? 10.802 4.600 -0.452 1.00 93.56 109 ILE A N 1
ATOM 871 C CA . ILE A 1 109 ? 12.126 4.017 -0.201 1.00 93.56 109 ILE A CA 1
ATOM 872 C C . ILE A 1 109 ? 12.362 2.810 -1.115 1.00 93.56 109 ILE A C 1
ATOM 874 O O . ILE A 1 109 ? 13.407 2.730 -1.753 1.00 93.56 109 ILE A O 1
ATOM 878 N N . THR A 1 110 ? 11.397 1.896 -1.236 1.00 91.00 110 THR A N 1
ATOM 879 C CA . THR A 1 110 ? 11.502 0.723 -2.116 1.00 91.00 110 THR A CA 1
ATOM 880 C C . THR A 1 110 ? 11.687 1.130 -3.576 1.00 91.00 110 THR A C 1
ATOM 882 O O . THR A 1 110 ? 12.539 0.570 -4.266 1.00 91.00 110 THR A O 1
ATOM 885 N N . VAL A 1 111 ? 10.937 2.129 -4.04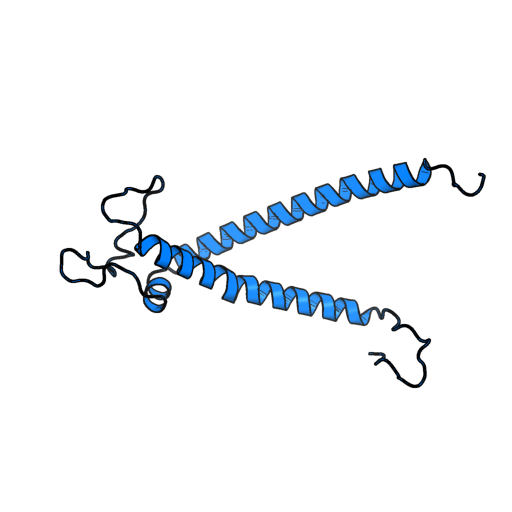6 1.00 91.88 111 VAL A N 1
ATOM 886 C CA . VAL A 1 111 ? 11.075 2.678 -5.400 1.00 91.88 111 VAL A CA 1
ATOM 887 C C . VAL A 1 111 ? 12.455 3.308 -5.588 1.00 91.88 111 VAL A C 1
ATOM 889 O O . VAL A 1 111 ? 13.126 3.002 -6.569 1.00 91.88 111 VAL A O 1
ATOM 892 N N . ALA A 1 112 ? 12.922 4.121 -4.637 1.00 94.00 112 ALA A N 1
ATOM 893 C CA . ALA A 1 112 ? 14.245 4.740 -4.701 1.00 94.00 112 ALA A CA 1
ATOM 894 C C . ALA A 1 112 ? 15.373 3.698 -4.758 1.00 94.00 112 ALA A C 1
ATOM 896 O O . ALA A 1 112 ? 16.269 3.807 -5.592 1.00 94.00 112 ALA A O 1
ATOM 897 N N . ILE A 1 113 ? 15.300 2.654 -3.926 1.00 95.81 113 ILE A N 1
ATOM 898 C CA . ILE A 1 113 ? 16.258 1.541 -3.941 1.00 95.81 113 ILE A CA 1
ATOM 899 C C . ILE A 1 113 ? 16.199 0.792 -5.275 1.00 95.81 113 ILE A C 1
ATOM 901 O O . ILE A 1 113 ? 17.243 0.456 -5.826 1.00 95.81 113 ILE A O 1
ATOM 905 N N . SER A 1 114 ? 15.003 0.564 -5.822 1.00 91.62 114 SER A N 1
ATOM 906 C CA . SER A 1 114 ? 14.837 -0.102 -7.122 1.00 91.62 114 SER A CA 1
ATOM 907 C C . SER A 1 114 ? 15.482 0.708 -8.250 1.00 91.62 114 SER A C 1
ATOM 909 O O . SER A 1 114 ? 16.196 0.151 -9.080 1.00 91.62 114 SER A O 1
ATOM 911 N N . PHE A 1 115 ? 15.298 2.032 -8.254 1.00 94.56 115 PHE A N 1
ATOM 912 C CA . PHE A 1 115 ? 15.973 2.919 -9.202 1.00 94.56 115 PHE A CA 1
ATOM 913 C C . PHE A 1 115 ? 17.490 2.921 -9.019 1.00 94.56 115 PHE A C 1
ATOM 915 O O . PHE A 1 115 ? 18.209 2.871 -10.013 1.00 94.56 115 PHE A O 1
ATOM 922 N N . ALA A 1 116 ? 17.982 2.939 -7.777 1.00 94.81 116 ALA A N 1
ATOM 923 C CA . ALA A 1 116 ? 19.412 2.847 -7.499 1.00 94.81 116 ALA A CA 1
ATOM 924 C C . ALA A 1 116 ? 20.005 1.533 -8.034 1.00 94.81 116 ALA A C 1
ATOM 926 O O . ALA A 1 116 ? 21.049 1.548 -8.676 1.00 94.81 116 ALA A O 1
ATOM 927 N N . TRP A 1 117 ? 19.300 0.413 -7.853 1.00 95.31 117 TRP A N 1
ATOM 928 C CA . TRP A 1 117 ? 19.680 -0.884 -8.414 1.00 95.31 117 TRP A CA 1
ATOM 929 C C . TRP A 1 117 ? 19.755 -0.860 -9.941 1.00 95.31 117 TRP A C 1
ATOM 931 O O . TRP A 1 117 ? 20.760 -1.270 -10.512 1.00 95.31 117 TRP A O 1
ATOM 941 N N . ILE A 1 118 ? 18.727 -0.336 -10.613 1.00 94.19 118 ILE A N 1
ATOM 942 C CA . ILE A 1 118 ? 18.711 -0.213 -12.080 1.00 94.19 118 ILE A CA 1
ATOM 943 C C . ILE A 1 118 ? 19.865 0.676 -12.564 1.00 94.19 118 ILE A C 1
ATOM 945 O O . ILE A 1 118 ? 20.520 0.356 -13.556 1.00 94.19 118 ILE A O 1
ATOM 949 N N . ALA A 1 119 ? 20.144 1.767 -11.848 1.00 93.38 119 ALA A N 1
ATOM 950 C CA . ALA A 1 119 ? 21.227 2.686 -12.173 1.00 93.38 119 ALA A CA 1
ATOM 951 C C . ALA A 1 119 ? 22.621 2.049 -12.055 1.00 93.38 119 ALA A C 1
ATOM 953 O O . ALA A 1 119 ? 23.530 2.506 -12.738 1.00 93.38 119 ALA A O 1
ATOM 954 N N . VAL A 1 120 ? 22.793 1.008 -11.233 1.00 94.62 120 VAL A N 1
ATOM 955 C CA . VAL A 1 120 ? 24.045 0.236 -11.131 1.00 94.62 120 VAL A CA 1
ATOM 956 C C . VAL A 1 120 ? 24.092 -0.884 -12.173 1.00 94.62 120 VAL A C 1
ATOM 958 O O . VAL A 1 120 ? 25.087 -1.025 -12.883 1.00 94.62 120 VAL A O 1
ATOM 961 N N . LEU A 1 121 ? 22.998 -1.635 -12.330 1.00 93.69 121 LEU A N 1
ATOM 962 C CA . LEU A 1 121 ? 22.951 -2.791 -13.228 1.00 93.69 121 LEU A CA 1
ATOM 963 C C . LEU A 1 121 ? 23.075 -2.421 -14.708 1.00 93.69 121 LEU A C 1
ATOM 965 O O . LEU A 1 121 ? 23.691 -3.168 -15.463 1.00 93.69 121 LEU A O 1
ATOM 969 N N . ILE A 1 122 ? 22.501 -1.295 -15.150 1.00 92.88 122 ILE A N 1
ATOM 970 C CA . ILE A 1 122 ? 22.583 -0.889 -16.563 1.00 92.88 122 ILE A CA 1
ATOM 971 C C . ILE A 1 122 ? 24.045 -0.634 -16.981 1.00 92.88 122 ILE A C 1
ATOM 973 O O . ILE A 1 122 ? 24.477 -1.220 -17.975 1.00 92.88 122 ILE A O 1
ATOM 977 N N . PRO A 1 123 ? 24.836 0.184 -16.259 1.00 93.12 123 PRO A N 1
ATOM 978 C CA . PRO A 1 123 ? 26.260 0.343 -16.542 1.00 93.12 123 PRO A CA 1
ATOM 979 C C . PRO A 1 123 ? 27.056 -0.960 -16.485 1.00 93.12 123 PRO A C 1
ATOM 981 O O . PRO A 1 123 ? 27.844 -1.211 -17.395 1.00 93.12 123 PRO A O 1
ATOM 984 N N . GLU A 1 124 ? 26.848 -1.795 -15.459 1.00 90.25 124 GLU A N 1
ATOM 985 C CA . GLU A 1 124 ? 27.526 -3.095 -15.350 1.00 90.25 124 GLU A CA 1
ATOM 986 C C . GLU A 1 124 ? 27.235 -3.976 -16.568 1.00 90.25 124 GLU A C 1
ATOM 988 O O . GLU A 1 124 ? 28.153 -4.525 -17.180 1.00 90.25 124 GLU A O 1
ATOM 993 N N . TYR A 1 125 ? 25.966 -4.044 -16.975 1.00 91.81 125 TYR A N 1
ATOM 994 C CA . TYR A 1 125 ? 25.539 -4.784 -18.154 1.00 91.81 125 TYR A CA 1
ATOM 995 C C . TYR A 1 125 ? 26.199 -4.260 -19.434 1.00 91.81 125 TYR A C 1
ATOM 997 O O . TYR A 1 125 ? 26.710 -5.050 -20.226 1.00 91.81 125 TYR A O 1
ATOM 1005 N N . ILE A 1 126 ? 26.241 -2.937 -19.633 1.00 90.81 126 ILE A N 1
ATOM 1006 C CA . ILE A 1 126 ? 26.884 -2.322 -20.807 1.00 90.81 126 ILE A CA 1
ATOM 1007 C C . ILE A 1 126 ? 28.387 -2.626 -20.830 1.00 90.81 126 ILE A C 1
ATOM 1009 O O . ILE A 1 126 ? 28.932 -2.942 -21.887 1.00 90.81 126 ILE A O 1
ATOM 1013 N N . LEU A 1 127 ? 29.064 -2.555 -19.680 1.00 89.38 127 LEU A N 1
ATOM 1014 C CA . LEU A 1 127 ? 30.498 -2.828 -19.576 1.00 89.38 127 LEU A CA 1
ATOM 1015 C C . LEU A 1 127 ? 30.799 -4.291 -19.922 1.00 89.38 127 LEU A C 1
ATOM 1017 O O . LEU A 1 127 ? 31.673 -4.558 -20.747 1.00 89.38 127 LEU A O 1
ATOM 1021 N N . ILE A 1 128 ? 30.040 -5.234 -19.359 1.00 88.44 128 ILE A N 1
ATOM 1022 C CA . ILE A 1 128 ? 30.184 -6.664 -19.657 1.00 88.44 128 ILE A CA 1
ATOM 1023 C C . ILE A 1 128 ? 29.878 -6.947 -21.130 1.00 88.44 128 ILE A C 1
ATOM 1025 O O . ILE A 1 128 ? 30.641 -7.665 -21.773 1.00 88.44 128 ILE A O 1
ATOM 1029 N N . ALA A 1 129 ? 28.810 -6.373 -21.687 1.00 85.94 129 ALA A N 1
ATOM 1030 C CA . ALA A 1 129 ? 28.446 -6.561 -23.090 1.00 85.94 129 ALA A CA 1
ATOM 1031 C C . ALA A 1 129 ? 29.532 -6.040 -24.045 1.00 85.94 129 ALA A C 1
ATOM 1033 O O . ALA A 1 129 ? 29.858 -6.708 -25.023 1.00 85.94 129 ALA A O 1
ATOM 1034 N N . ASN A 1 130 ? 30.139 -4.890 -23.736 1.00 81.56 130 ASN A N 1
ATOM 1035 C CA . ASN A 1 130 ? 31.240 -4.339 -24.527 1.00 81.56 130 ASN A CA 1
ATOM 1036 C C . ASN A 1 130 ? 32.545 -5.140 -24.381 1.00 81.56 130 ASN A C 1
ATOM 1038 O O . ASN A 1 130 ? 33.355 -5.144 -25.305 1.00 81.56 130 ASN A O 1
ATOM 1042 N N . ASN A 1 131 ? 32.767 -5.799 -23.239 1.00 79.56 131 ASN A N 1
ATOM 1043 C CA . ASN A 1 131 ? 34.005 -6.531 -22.950 1.00 79.56 131 ASN A CA 1
ATOM 1044 C C . ASN A 1 131 ? 33.916 -8.047 -23.220 1.00 79.56 131 ASN A C 1
ATOM 1046 O O . ASN A 1 131 ? 34.921 -8.755 -23.151 1.00 79.56 131 ASN A O 1
ATOM 1050 N N . SER A 1 132 ? 32.729 -8.570 -23.528 1.00 68.31 132 SER A N 1
ATOM 1051 C CA . SER A 1 132 ? 32.538 -9.981 -23.867 1.00 68.31 132 SER A CA 1
ATOM 1052 C C . SER A 1 132 ? 32.961 -10.221 -25.318 1.00 68.31 132 SER A C 1
ATOM 1054 O O . SER A 1 132 ? 32.293 -9.779 -26.251 1.00 68.31 132 SER A O 1
ATOM 1056 N N . ARG A 1 133 ? 34.087 -10.923 -25.527 1.00 62.75 133 ARG A N 1
ATOM 1057 C CA . ARG A 1 133 ? 34.487 -11.413 -26.859 1.00 62.75 133 ARG A CA 1
ATOM 1058 C C . ARG A 1 133 ? 33.349 -12.248 -27.446 1.00 62.75 133 ARG A C 1
ATOM 1060 O O . ARG A 1 133 ? 32.833 -13.140 -26.774 1.00 62.75 133 ARG A O 1
ATOM 1067 N N . LYS A 1 134 ? 32.981 -11.967 -28.699 1.00 60.28 134 LYS A N 1
ATOM 1068 C CA . LYS A 1 134 ? 32.021 -12.782 -29.448 1.00 60.28 134 LYS A CA 1
ATOM 1069 C C . LYS A 1 134 ? 32.531 -14.222 -29.494 1.00 60.28 134 LYS A C 1
ATOM 1071 O O . LYS A 1 134 ? 33.676 -14.456 -29.868 1.00 60.28 134 LYS A O 1
ATOM 1076 N N . VAL A 1 135 ? 31.678 -15.164 -29.101 1.00 60.66 135 VAL A N 1
ATOM 1077 C CA . VAL A 1 135 ? 31.958 -16.612 -29.127 1.00 60.66 135 VAL A CA 1
ATOM 1078 C C . VAL A 1 135 ? 31.908 -17.162 -30.565 1.00 60.66 135 VAL A C 1
ATOM 1080 O O . VAL A 1 135 ? 32.166 -18.334 -30.785 1.00 60.66 135 VAL A O 1
ATOM 1083 N N . ASP A 1 136 ? 31.657 -16.307 -31.560 1.00 59.56 136 ASP A N 1
ATOM 1084 C CA . ASP A 1 136 ? 31.576 -16.663 -32.983 1.00 59.56 136 ASP A CA 1
ATOM 1085 C C . ASP A 1 136 ? 32.942 -17.001 -33.637 1.00 59.56 136 ASP A C 1
ATOM 1087 O O . ASP A 1 136 ? 32.994 -17.237 -34.841 1.00 59.56 136 ASP A O 1
ATOM 1091 N N . GLU A 1 137 ? 34.049 -17.020 -32.879 1.00 57.19 137 GLU A N 1
ATOM 1092 C CA . GLU A 1 137 ? 35.404 -17.374 -33.360 1.00 57.19 137 GLU A CA 1
ATOM 1093 C C . GLU A 1 137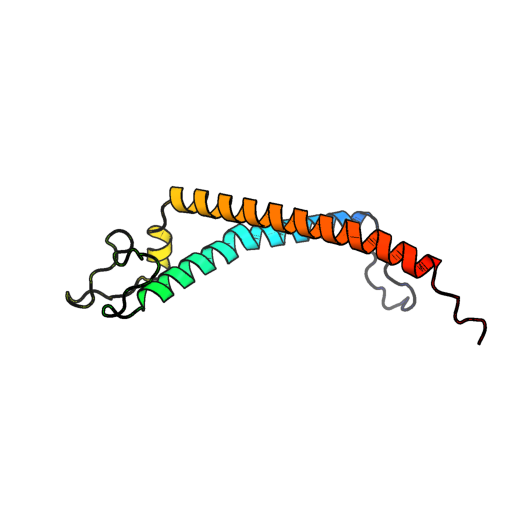 ? 36.010 -18.634 -32.689 1.00 57.19 137 GLU A C 1
ATOM 1095 O O . GLU A 1 137 ? 37.234 -18.776 -32.634 1.00 57.19 137 GLU A O 1
ATOM 1100 N N . LEU A 1 138 ? 35.187 -19.556 -32.174 1.00 45.34 138 LEU A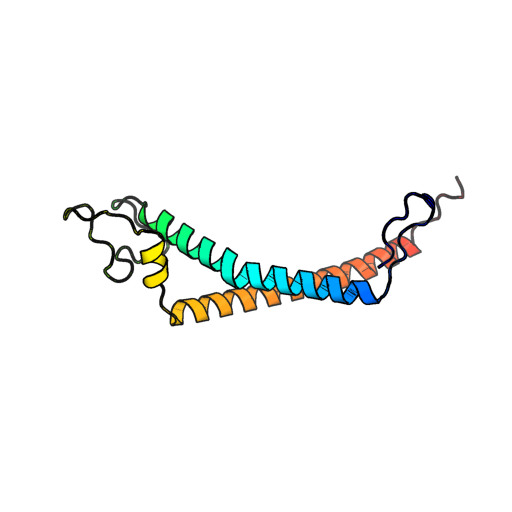 N 1
ATOM 1101 C CA . LEU A 1 138 ? 35.609 -20.907 -31.752 1.00 45.34 138 LEU A CA 1
ATOM 1102 C C . LEU A 1 138 ? 34.878 -21.980 -32.562 1.00 45.34 138 LEU A C 1
ATOM 1104 O O . LEU A 1 138 ? 35.518 -23.020 -32.836 1.00 45.34 138 LEU A O 1
#

Foldseek 3Di:
DPDDDPVCNPDDPDDDPVVVVVVVVVVVVVVCCCLPPVVVLVQLVVQQVVLPDDPPDQDPDHDPNCLQVVADPVVVVTPSTDDSVRSSVSQDPVNSVVVVVVVVVVVVVVVVVVVVVVVVVVVVVVVCVVPDDPPVPD

Sequence (138 aa):
MNIWDPKEPNTLPQYNKDDAWKGLLVLLTALTVQVFLVVPTQVILTRVQASFLPEEDDTIVPFDRSFGGKVEPAIVGGKGYVNMKDAWKSFSRASWVRLIKLYVKIFLITVAISFAWIAVLIPEYILIANNSRKVDEL